Protein AF-A0A1X7SFK8-F1 (afdb_monomer)

Sequence (107 aa):
MLSGKSRVDSYEYATSVGRNHQDVVGAIKSLEPFGDVIKTEQKQTELWELAEEGKEIAENGSHEVRLFEAVHQSTGAPQNELMVRKDHVQIIFNYEIACLKYKPSKC

Nearest PDB structures (foldseek):
  4p9f-assembly1_A  TM=5.001E-01  e=7.589E+00  Escherichia coli UMEA 3718-1
  9f14-assembly1_A  TM=4.662E-01  e=7.589E+00  Klebsiella aerogenes

Mean predicted aligned error: 11.46 Å

Radius of gyration: 27.74 Å; Cα contacts (8 Å, |Δi|>4): 41; chains: 1; bounding box: 69×28×66 Å

Solvent-accessible surface area (backbone atoms only — not comparable to full-atom values): 6971 Å² total; per-residue (Å²): 138,68,86,88,60,96,74,81,57,63,61,61,49,17,60,76,71,75,45,61,47,65,62,48,52,50,52,49,62,71,42,46,82,48,67,88,78,51,86,87,77,93,82,87,83,90,79,92,73,76,50,75,68,51,49,50,29,71,74,68,46,46,56,67,55,49,51,56,72,66,37,43,91,89,80,52,65,62,66,76,73,54,58,72,47,89,57,58,40,67,59,51,52,57,56,53,50,48,55,62,73,62,54,76,78,79,129

Structure (mmCIF, N/CA/C/O backbone):
data_AF-A0A1X7SFK8-F1
#
_entry.id   AF-A0A1X7SFK8-F1
#
loop_
_atom_site.group_PDB
_atom_site.id
_atom_site.type_symbol
_atom_site.label_atom_id
_atom_site.label_alt_id
_atom_site.label_comp_id
_atom_site.label_asym_id
_atom_site.label_entity_id
_atom_site.label_seq_id
_atom_site.pdbx_PDB_ins_code
_atom_site.Cartn_x
_atom_site.Cartn_y
_atom_site.Cartn_z
_atom_site.occupancy
_atom_site.B_iso_or_equiv
_atom_site.auth_seq_id
_atom_site.auth_comp_id
_atom_site.auth_asym_id
_atom_site.auth_atom_id
_atom_site.pdbx_PDB_model_num
ATOM 1 N N . MET A 1 1 ? -26.694 -9.259 17.916 1.00 57.78 1 MET A N 1
ATOM 2 C CA . MET A 1 1 ? -25.502 -9.738 17.179 1.00 57.78 1 MET A CA 1
ATOM 3 C C . MET A 1 1 ? -24.174 -9.625 17.945 1.00 57.78 1 MET A C 1
ATOM 5 O O . MET A 1 1 ? -23.218 -10.240 17.501 1.00 57.78 1 MET A O 1
ATOM 9 N N . LEU A 1 2 ? -24.096 -8.946 19.103 1.00 63.31 2 LEU A N 1
ATOM 10 C CA . LEU A 1 2 ? -22.888 -8.941 19.959 1.00 63.31 2 LEU A CA 1
ATOM 11 C C . LEU A 1 2 ? -22.945 -9.924 21.150 1.00 63.31 2 LEU A C 1
ATOM 13 O O . LEU A 1 2 ? -21.926 -10.203 21.770 1.00 63.31 2 LEU A O 1
ATOM 17 N N . SER A 1 3 ? -24.127 -10.462 21.474 1.00 59.22 3 SER A N 1
ATOM 18 C CA . SER A 1 3 ? -24.298 -11.407 22.585 1.00 59.22 3 SER A CA 1
ATOM 19 C C . SER A 1 3 ? -23.601 -12.736 22.260 1.00 59.22 3 SER A C 1
ATOM 21 O O . SER A 1 3 ? -23.998 -13.417 21.316 1.00 59.22 3 SER A O 1
ATOM 23 N N . GLY A 1 4 ? -22.532 -13.059 22.999 1.00 69.69 4 GLY A N 1
ATOM 24 C CA . GLY A 1 4 ? -21.803 -14.333 22.912 1.00 69.69 4 GLY A CA 1
ATOM 25 C C . GLY A 1 4 ? -20.332 -14.254 22.478 1.00 69.69 4 GLY A C 1
ATOM 26 O O . GLY A 1 4 ? -19.642 -15.266 22.556 1.00 69.69 4 GLY A O 1
ATOM 27 N N . LYS A 1 5 ? -19.820 -13.088 22.052 1.00 70.62 5 LYS A N 1
ATOM 28 C CA . LYS A 1 5 ? -18.398 -12.910 21.690 1.00 70.62 5 LYS A CA 1
ATOM 29 C C . LYS A 1 5 ? -17.644 -12.157 22.789 1.00 70.62 5 LYS A C 1
ATOM 31 O O . LYS A 1 5 ? -18.084 -11.092 23.205 1.00 70.62 5 LYS A O 1
ATOM 36 N N . SER A 1 6 ? -16.503 -12.690 23.230 1.00 80.75 6 SER A N 1
ATOM 37 C CA . SER A 1 6 ? -15.641 -12.056 24.246 1.00 80.75 6 SER A CA 1
ATOM 38 C C . SER A 1 6 ? -14.844 -10.865 23.706 1.00 80.75 6 SER A C 1
ATOM 40 O O . SER A 1 6 ? -14.487 -9.969 24.464 1.00 80.75 6 SER A O 1
ATOM 42 N N . ARG A 1 7 ? -14.573 -10.848 22.396 1.00 88.44 7 ARG A N 1
ATOM 43 C CA . ARG A 1 7 ? -13.873 -9.772 21.692 1.00 88.44 7 ARG A CA 1
ATOM 44 C C . ARG A 1 7 ? -14.430 -9.632 20.281 1.00 88.44 7 ARG A C 1
ATOM 46 O O . ARG A 1 7 ? -14.845 -10.619 19.672 1.00 88.44 7 ARG A O 1
ATOM 53 N N . VAL A 1 8 ? -14.440 -8.406 19.772 1.00 92.31 8 VAL A N 1
ATOM 54 C CA . VAL A 1 8 ? -14.927 -8.077 18.431 1.00 92.31 8 VAL A CA 1
ATOM 55 C C . VAL A 1 8 ? -13.920 -7.154 17.757 1.00 92.31 8 VAL A C 1
ATOM 57 O O . VAL A 1 8 ? -13.464 -6.189 18.367 1.00 92.31 8 VAL A O 1
ATOM 60 N N . ASP A 1 9 ? -13.571 -7.466 16.512 1.00 94.31 9 ASP A N 1
ATOM 61 C CA . ASP A 1 9 ? -12.764 -6.603 15.654 1.00 94.31 9 ASP A CA 1
ATOM 62 C C . ASP A 1 9 ? -13.682 -5.573 14.974 1.00 94.31 9 ASP A C 1
ATOM 64 O O . ASP A 1 9 ? -14.720 -5.922 14.402 1.00 94.31 9 ASP A O 1
ATOM 68 N N . SER A 1 10 ? -13.347 -4.288 15.085 1.00 94.88 10 SER A N 1
ATOM 69 C CA . SER A 1 10 ? -14.187 -3.194 14.584 1.00 94.88 10 SER A CA 1
ATOM 70 C C . SER A 1 10 ? -14.264 -3.157 13.056 1.00 94.88 10 SER A C 1
ATOM 72 O O . SER A 1 10 ? -15.264 -2.681 12.511 1.00 94.88 10 SER A O 1
ATOM 74 N N . TYR A 1 11 ? -13.254 -3.673 12.351 1.00 95.06 11 TYR A N 1
ATOM 75 C CA . TYR A 1 11 ? -13.255 -3.787 10.894 1.00 95.06 11 TYR A CA 1
ATOM 76 C C . TYR A 1 11 ? -14.151 -4.937 10.432 1.00 95.06 11 TYR A C 1
ATOM 78 O O . TYR A 1 11 ? -15.026 -4.742 9.583 1.00 95.06 11 TYR A O 1
ATOM 86 N N . GLU A 1 12 ? -14.013 -6.112 11.051 1.00 93.88 12 GLU A N 1
ATOM 87 C CA . GLU A 1 12 ? -14.887 -7.260 10.770 1.00 93.88 12 GLU A CA 1
ATOM 88 C C . GLU A 1 12 ? -16.349 -6.945 11.096 1.00 93.88 12 GLU A C 1
ATOM 90 O O . GLU A 1 12 ? -17.249 -7.259 10.314 1.00 93.88 12 GLU A O 1
ATOM 95 N N . TYR A 1 13 ? -16.598 -6.278 12.228 1.00 94.31 13 TYR A N 1
ATOM 96 C CA . TYR A 1 13 ? -17.941 -5.866 12.614 1.00 94.31 13 TYR A CA 1
ATOM 97 C C . TYR A 1 13 ? -18.547 -4.912 11.588 1.00 94.31 13 TYR A C 1
ATOM 99 O O . TYR A 1 13 ? -19.631 -5.208 11.085 1.00 94.31 13 TYR A O 1
ATOM 107 N N . ALA A 1 14 ? -17.846 -3.828 11.228 1.00 96.44 14 ALA A N 1
ATOM 108 C CA . ALA A 1 14 ? -18.307 -2.864 10.227 1.00 96.44 14 ALA A CA 1
ATOM 109 C C . ALA A 1 14 ? -18.664 -3.547 8.898 1.00 96.44 14 ALA A C 1
ATOM 111 O O . ALA A 1 14 ? -19.745 -3.312 8.354 1.00 96.44 14 ALA A O 1
ATOM 112 N N . THR A 1 15 ? -17.809 -4.466 8.445 1.00 95.62 15 THR A N 1
ATOM 113 C CA . THR A 1 15 ? -18.033 -5.275 7.239 1.00 95.62 15 THR A CA 1
ATOM 114 C C . THR A 1 15 ? -19.292 -6.134 7.369 1.00 95.62 15 THR A C 1
ATOM 116 O O . THR A 1 15 ? -20.144 -6.117 6.483 1.00 95.62 15 THR A O 1
ATOM 119 N N . SER A 1 16 ? -19.468 -6.830 8.498 1.00 94.75 16 SER A N 1
ATOM 120 C CA . SER A 1 16 ? -20.618 -7.717 8.735 1.00 94.75 16 SER A CA 1
ATOM 121 C C . SER A 1 16 ? -21.968 -6.997 8.773 1.00 94.75 16 SER A C 1
ATOM 123 O O . SER A 1 16 ? -22.992 -7.600 8.459 1.00 94.75 16 SER A O 1
ATOM 125 N N . VAL A 1 17 ? -21.979 -5.711 9.141 1.00 94.44 17 VAL A N 1
ATOM 126 C 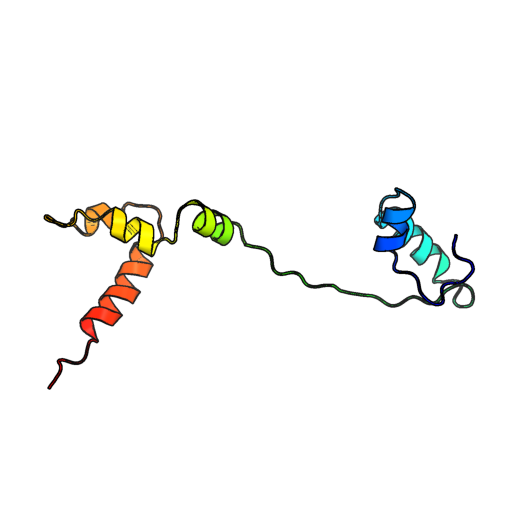CA . VAL A 1 17 ? -23.195 -4.885 9.200 1.00 94.44 17 VAL A CA 1
ATOM 127 C C . VAL A 1 17 ? -23.333 -3.933 8.007 1.00 94.44 17 VAL A C 1
ATOM 129 O O . VAL A 1 17 ? -24.261 -3.124 7.985 1.00 94.44 17 VAL A O 1
ATOM 132 N N . GLY A 1 18 ? -22.420 -4.000 7.031 1.00 95.44 18 GLY A N 1
ATOM 133 C CA . GLY A 1 18 ? -22.427 -3.149 5.838 1.00 95.44 18 GLY A CA 1
ATOM 134 C C . GLY A 1 18 ? -22.264 -1.656 6.142 1.00 95.44 18 GLY A C 1
ATOM 135 O O . GLY A 1 18 ? -22.900 -0.822 5.499 1.00 95.44 18 GLY A O 1
ATOM 136 N N . ARG A 1 19 ? -21.465 -1.300 7.155 1.00 95.50 19 ARG A N 1
ATOM 137 C CA . ARG A 1 19 ? -21.207 0.091 7.565 1.00 95.50 19 ARG A CA 1
ATOM 138 C C . ARG A 1 19 ? -19.774 0.507 7.263 1.00 95.50 19 ARG A C 1
ATOM 140 O O . ARG A 1 19 ? -18.877 -0.329 7.194 1.00 95.50 19 ARG A O 1
ATOM 147 N N . ASN A 1 20 ? -19.556 1.815 7.121 1.00 97.44 20 ASN A N 1
ATOM 148 C CA . ASN A 1 20 ? -18.208 2.353 7.010 1.00 97.44 20 ASN A CA 1
ATOM 149 C C . ASN A 1 20 ? -17.447 2.094 8.320 1.00 97.44 20 ASN A C 1
ATOM 151 O O . ASN A 1 20 ? -17.977 2.291 9.415 1.00 97.44 20 ASN A O 1
ATOM 155 N N . HIS A 1 21 ? -16.195 1.657 8.206 1.00 95.81 21 HIS A N 1
ATOM 156 C CA . HIS A 1 21 ? -15.358 1.374 9.366 1.00 95.81 21 HIS A CA 1
ATOM 157 C C . HIS A 1 21 ? -15.166 2.602 10.275 1.00 95.81 21 HIS A C 1
ATOM 159 O O . HIS A 1 21 ? -15.189 2.463 11.497 1.00 95.81 21 HIS A O 1
ATOM 165 N N . GLN A 1 22 ? -15.048 3.806 9.706 1.00 97.31 22 GLN A N 1
ATOM 166 C CA . GLN A 1 22 ? -14.870 5.045 10.470 1.00 97.31 22 GLN A CA 1
ATOM 167 C C . GLN A 1 22 ? -16.098 5.404 11.313 1.00 97.31 22 GLN A C 1
ATOM 169 O O . GLN A 1 22 ? -15.929 5.910 12.419 1.00 97.31 22 GLN A O 1
ATOM 174 N N . ASP A 1 23 ? -17.313 5.075 10.864 1.00 96.94 23 ASP A N 1
ATOM 175 C CA . ASP A 1 23 ? -18.531 5.298 11.655 1.00 96.94 23 ASP A CA 1
ATOM 176 C C . ASP A 1 23 ? -18.520 4.435 12.925 1.00 96.94 23 ASP A C 1
ATOM 178 O O . ASP A 1 23 ? -18.824 4.903 14.025 1.00 96.94 23 ASP A O 1
ATOM 182 N N . VAL A 1 24 ? -18.114 3.167 12.785 1.00 96.12 24 VAL A N 1
ATOM 183 C CA . VAL A 1 24 ? -17.975 2.230 13.909 1.00 96.12 24 VAL A CA 1
ATOM 184 C C . VAL A 1 24 ? -16.871 2.689 14.862 1.00 96.12 24 VAL A C 1
ATOM 186 O O . VAL A 1 24 ? -17.081 2.699 16.074 1.00 96.12 24 VAL A O 1
ATOM 189 N N . VAL A 1 25 ? -15.716 3.114 14.341 1.00 95.75 25 VAL A N 1
ATOM 190 C CA . VAL A 1 25 ? -14.617 3.660 15.158 1.00 95.75 25 VAL A CA 1
ATOM 191 C C . VAL A 1 25 ? -15.048 4.933 15.891 1.00 95.75 25 VAL A C 1
ATOM 193 O O . VAL A 1 25 ? -14.715 5.099 17.062 1.00 95.75 25 VAL A O 1
ATOM 196 N N . GLY A 1 26 ? -15.816 5.812 15.246 1.00 96.00 26 GLY A N 1
ATOM 197 C CA . GLY A 1 26 ? -16.370 7.014 15.869 1.00 96.00 26 GLY A CA 1
ATOM 198 C C . GLY A 1 26 ? -17.301 6.685 17.036 1.00 96.00 26 GLY A C 1
ATOM 199 O O . GLY A 1 26 ? -17.150 7.244 18.122 1.00 96.00 26 GLY A O 1
ATOM 200 N N . ALA A 1 27 ? -18.203 5.719 16.848 1.00 95.00 27 ALA A N 1
ATOM 201 C CA . ALA A 1 27 ? -19.071 5.231 17.916 1.00 95.00 27 ALA A CA 1
ATOM 202 C C . ALA A 1 27 ? -18.266 4.628 19.080 1.00 95.00 27 ALA A C 1
ATOM 204 O O . ALA A 1 27 ? -18.520 4.969 20.234 1.00 95.00 27 ALA A O 1
ATOM 205 N N . ILE A 1 28 ? -17.256 3.801 18.794 1.00 94.38 28 ILE A N 1
ATOM 206 C CA . ILE A 1 28 ? -16.363 3.232 19.816 1.00 94.38 28 ILE A CA 1
ATOM 207 C C . ILE A 1 28 ? -15.682 4.347 20.621 1.00 94.38 28 ILE A C 1
ATOM 209 O O . ILE A 1 28 ? -15.779 4.358 21.843 1.00 94.38 28 ILE A O 1
ATOM 213 N N . LYS A 1 29 ? -15.087 5.341 19.953 1.00 93.56 29 LYS A N 1
ATOM 214 C CA . LYS A 1 29 ? -14.437 6.488 20.611 1.00 93.56 29 LYS A CA 1
ATOM 215 C C . LYS A 1 29 ? -15.397 7.334 21.446 1.00 93.56 29 LYS A C 1
ATOM 217 O O . LYS A 1 29 ? -14.987 7.909 22.445 1.00 93.56 29 LYS A O 1
ATOM 222 N N . SER A 1 30 ? -16.671 7.416 21.059 1.00 94.81 30 SER A N 1
ATOM 223 C CA . SER A 1 30 ? -17.688 8.102 21.867 1.00 94.81 30 SER A CA 1
ATOM 224 C C . SER A 1 30 ? -18.046 7.341 23.150 1.00 94.81 30 SER A C 1
ATOM 226 O O . SER A 1 30 ? -18.466 7.960 24.122 1.00 94.81 30 SER A O 1
ATOM 228 N N . LEU A 1 31 ? -17.855 6.016 23.160 1.00 93.25 31 LEU A N 1
ATOM 229 C CA . LEU A 1 31 ? -18.140 5.132 24.292 1.00 93.25 31 LEU A CA 1
ATOM 230 C C . LEU A 1 31 ? -16.924 4.918 25.208 1.00 93.25 31 LEU A C 1
ATOM 232 O O . LEU A 1 31 ? -17.108 4.674 26.394 1.00 93.25 31 LEU A O 1
ATOM 236 N N . GLU A 1 32 ? -15.697 5.041 24.696 1.00 90.62 32 GLU A N 1
ATOM 237 C CA . GLU A 1 32 ? -14.447 4.875 25.463 1.00 90.62 32 GLU A CA 1
ATOM 238 C C . GLU A 1 32 ? -14.343 5.709 26.759 1.00 90.62 32 GLU A C 1
ATOM 240 O O . GLU A 1 32 ? -13.834 5.176 27.746 1.00 90.62 32 GLU A O 1
ATOM 245 N N . PRO A 1 33 ? -14.822 6.971 26.830 1.00 92.44 33 PRO A N 1
ATOM 246 C CA . PRO A 1 33 ? -14.772 7.755 28.067 1.00 92.44 33 PRO A CA 1
ATOM 247 C C . PRO A 1 33 ? -15.593 7.150 29.213 1.00 92.44 33 PRO A C 1
ATOM 249 O O . PRO 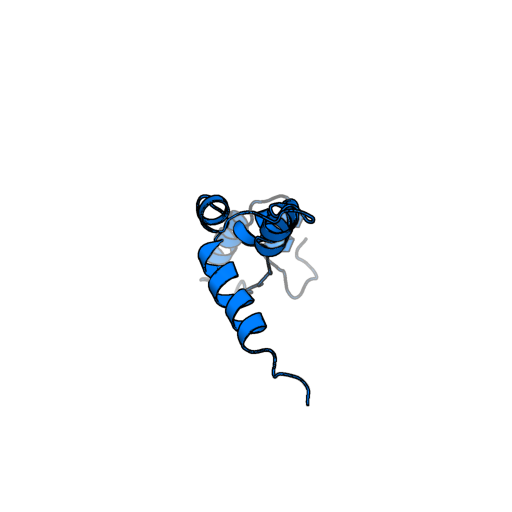A 1 33 ? -15.305 7.403 30.383 1.00 92.44 33 PRO A O 1
ATOM 252 N N . PHE A 1 34 ? -16.601 6.340 28.888 1.00 89.94 34 PHE A N 1
ATOM 253 C CA . PHE A 1 34 ? -17.415 5.596 29.843 1.00 89.94 34 PHE A CA 1
ATOM 254 C C . PHE A 1 34 ? -16.715 4.263 30.138 1.00 89.94 34 PHE A C 1
ATOM 256 O O . PHE A 1 34 ? -17.188 3.208 29.729 1.00 89.94 34 PHE A O 1
ATOM 263 N N . GLY A 1 35 ? -15.524 4.317 30.751 1.00 77.06 35 GLY A N 1
ATOM 264 C CA . GLY A 1 35 ? -14.552 3.207 30.845 1.00 77.06 35 GLY A CA 1
ATOM 265 C C . GLY A 1 35 ? -15.024 1.904 31.519 1.00 77.06 35 GLY A C 1
ATOM 266 O O . GLY A 1 35 ? -14.256 0.949 31.635 1.00 77.06 35 GLY A O 1
ATOM 267 N N . ASP A 1 36 ? -16.271 1.848 31.967 1.00 84.19 36 ASP A N 1
ATOM 268 C CA . ASP A 1 36 ? -17.003 0.686 32.462 1.00 84.19 36 ASP A CA 1
ATOM 269 C C . ASP A 1 36 ? -17.868 -0.015 31.390 1.00 84.19 36 ASP A C 1
ATOM 271 O O . ASP A 1 36 ? -18.281 -1.157 31.594 1.00 84.19 36 ASP A O 1
ATOM 275 N N . VAL A 1 37 ? -18.112 0.618 30.237 1.00 88.12 37 VAL A N 1
ATOM 276 C CA . VAL A 1 37 ? -18.993 0.113 29.168 1.00 88.12 37 VAL A CA 1
ATOM 277 C C . VAL A 1 37 ? -18.240 -0.750 28.157 1.00 88.12 37 VAL A C 1
ATOM 279 O O . VAL A 1 37 ? -18.731 -1.812 27.767 1.00 88.12 37 VAL A O 1
ATOM 282 N N . ILE A 1 38 ? -17.051 -0.321 27.722 1.00 89.69 38 ILE A N 1
ATOM 283 C CA . ILE A 1 38 ? -16.219 -1.061 26.764 1.00 89.69 38 ILE A CA 1
ATOM 284 C C . ILE A 1 38 ? -14.734 -0.974 27.116 1.00 89.69 38 ILE A C 1
ATOM 286 O O . ILE A 1 38 ? -14.264 0.009 27.680 1.00 89.69 38 ILE A O 1
ATOM 290 N N . LYS A 1 39 ? -13.981 -2.002 26.719 1.00 89.50 39 LYS A N 1
ATOM 291 C CA . LYS A 1 39 ? -12.517 -1.971 26.667 1.00 89.50 39 LYS A CA 1
ATOM 292 C C . LYS A 1 39 ? -12.070 -2.151 25.229 1.00 89.50 39 LYS A C 1
ATOM 294 O O . LYS A 1 39 ? -12.576 -3.030 24.530 1.00 89.50 39 LYS A O 1
ATOM 299 N N . THR A 1 40 ? -11.118 -1.335 24.807 1.00 92.50 40 THR A N 1
ATOM 300 C CA . THR A 1 40 ? -10.584 -1.324 23.449 1.00 92.50 40 THR A CA 1
ATOM 301 C C . THR A 1 40 ? -9.077 -1.536 23.485 1.00 92.50 40 THR A C 1
ATOM 303 O O . THR A 1 40 ? -8.387 -1.150 24.424 1.00 92.50 40 THR A O 1
ATOM 306 N N . GLU A 1 41 ? -8.565 -2.188 22.448 1.00 91.69 41 GLU A N 1
ATOM 307 C CA . GLU A 1 41 ? -7.135 -2.333 22.204 1.00 91.69 41 GLU A CA 1
ATOM 308 C C . GLU A 1 41 ? -6.889 -1.974 20.746 1.00 91.69 41 GLU A C 1
ATOM 310 O O . GLU A 1 41 ? -7.619 -2.432 19.860 1.00 91.69 41 GLU A O 1
ATOM 315 N N . GLN A 1 42 ? -5.859 -1.173 20.490 1.00 92.25 42 GLN A N 1
ATOM 316 C CA . GLN A 1 42 ? -5.468 -0.864 19.126 1.00 92.25 42 GLN A CA 1
ATOM 317 C C . GLN A 1 42 ? -4.803 -2.090 18.497 1.00 92.25 42 GLN A C 1
ATOM 319 O O . GLN A 1 42 ? -3.867 -2.665 19.048 1.00 92.25 42 GLN A O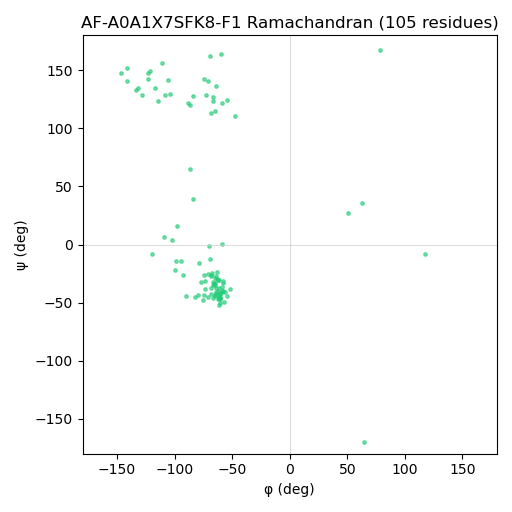 1
ATOM 324 N N . LYS A 1 43 ? -5.289 -2.472 17.319 1.00 92.75 43 LYS A N 1
ATOM 325 C CA . LYS A 1 43 ? -4.717 -3.535 16.498 1.00 92.75 43 LYS A CA 1
ATOM 326 C C . LYS A 1 43 ? -4.182 -2.907 15.218 1.00 92.75 43 LYS A C 1
ATOM 328 O O . LYS A 1 43 ? -4.931 -2.250 14.500 1.00 92.75 43 LYS A O 1
ATOM 333 N N . GLN A 1 44 ? -2.900 -3.113 14.944 1.00 91.00 44 GLN A N 1
ATOM 334 C CA . GLN A 1 44 ? -2.268 -2.749 13.680 1.00 91.00 44 GLN A CA 1
ATOM 335 C C . GLN A 1 44 ? -2.035 -4.023 12.866 1.00 91.00 44 GLN A C 1
ATOM 337 O O . GLN A 1 44 ? -1.739 -5.081 13.418 1.00 91.00 44 GLN A O 1
ATOM 342 N N . THR A 1 45 ? -2.229 -3.947 11.554 1.00 90.12 45 THR A N 1
ATOM 343 C CA . THR A 1 45 ? -1.939 -5.038 10.619 1.00 90.12 45 THR A CA 1
ATOM 344 C C . THR A 1 45 ? -1.069 -4.473 9.515 1.00 90.12 45 THR A C 1
ATOM 346 O O . THR A 1 45 ? -1.398 -3.437 8.944 1.00 90.12 45 THR A O 1
ATOM 349 N N . GLU A 1 46 ? 0.048 -5.138 9.251 1.00 93.69 46 GLU A N 1
ATOM 350 C CA . GLU A 1 46 ? 1.001 -4.753 8.218 1.00 93.69 46 GLU A CA 1
ATOM 351 C C . GLU A 1 46 ? 0.892 -5.752 7.072 1.00 93.69 46 GLU A C 1
ATOM 353 O O . GLU A 1 46 ? 0.903 -6.966 7.283 1.00 93.69 46 GLU A O 1
ATOM 358 N N . LEU A 1 47 ? 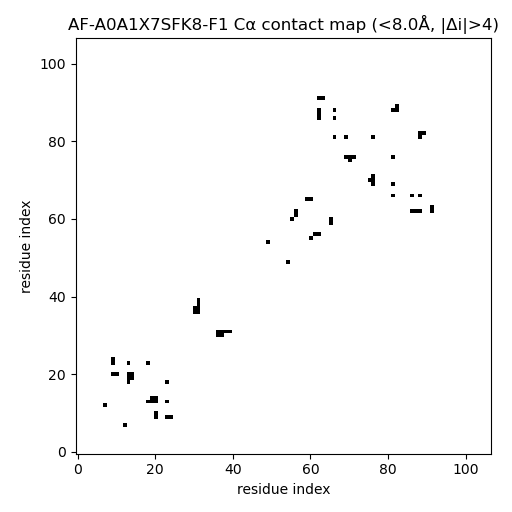0.736 -5.228 5.861 1.00 91.50 47 LEU A N 1
ATOM 359 C CA . LEU A 1 47 ? 0.647 -6.003 4.633 1.00 91.50 47 LEU A CA 1
ATOM 360 C C . LEU A 1 47 ? 1.744 -5.521 3.691 1.00 91.50 47 LEU A C 1
ATOM 362 O O . LEU A 1 47 ? 2.045 -4.329 3.633 1.00 91.50 47 LEU A O 1
ATOM 366 N N . TRP A 1 48 ? 2.332 -6.457 2.955 1.00 95.38 48 TRP A N 1
ATOM 367 C CA . TRP A 1 48 ? 3.263 -6.137 1.884 1.00 95.38 48 TRP A CA 1
ATOM 368 C C . TRP A 1 48 ? 2.468 -5.907 0.607 1.00 95.38 48 TRP A C 1
ATOM 370 O O . TRP A 1 48 ? 1.775 -6.807 0.134 1.00 95.38 48 TRP A O 1
ATOM 380 N N . GLU A 1 49 ? 2.590 -4.715 0.043 1.00 94.50 49 GLU A N 1
ATOM 381 C CA . GLU A 1 49 ? 2.050 -4.384 -1.270 1.00 94.50 49 GLU A CA 1
ATOM 382 C C . GLU A 1 49 ? 3.186 -3.937 -2.185 1.00 94.50 49 GLU A C 1
ATOM 384 O O . GLU A 1 49 ? 4.188 -3.373 -1.735 1.00 94.50 4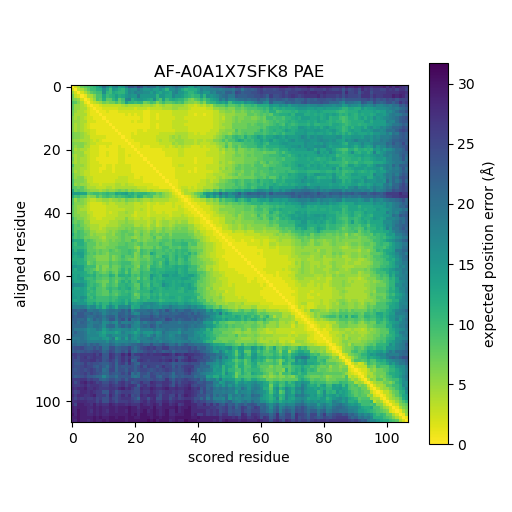9 GLU A O 1
ATOM 389 N N . LEU A 1 50 ? 3.034 -4.198 -3.483 1.00 95.31 50 LEU A N 1
ATOM 390 C CA . LEU A 1 50 ? 3.979 -3.692 -4.467 1.00 95.31 50 LEU A CA 1
ATOM 391 C C . LEU A 1 50 ? 3.873 -2.167 -4.527 1.00 95.31 50 LEU A C 1
ATOM 393 O O . LEU A 1 50 ? 2.794 -1.614 -4.760 1.00 95.31 50 LEU A O 1
ATOM 397 N N . ALA A 1 51 ? 5.019 -1.502 -4.372 1.00 94.12 51 ALA A N 1
ATOM 398 C CA . ALA A 1 51 ? 5.165 -0.108 -4.763 1.00 94.12 51 ALA A CA 1
ATOM 399 C C . ALA A 1 51 ? 4.882 0.048 -6.266 1.00 94.12 51 ALA A C 1
ATOM 401 O O . ALA A 1 51 ? 4.914 -0.928 -7.015 1.00 94.12 51 ALA A O 1
ATOM 402 N N . GLU A 1 52 ? 4.642 1.276 -6.721 1.00 92.12 52 GLU A N 1
ATOM 403 C CA . GLU A 1 52 ? 4.321 1.539 -8.129 1.00 92.12 52 GLU A CA 1
ATOM 404 C C . GLU A 1 52 ? 5.404 1.016 -9.087 1.00 92.12 52 GLU A C 1
ATOM 406 O O . GLU A 1 52 ? 5.097 0.353 -10.071 1.00 92.12 52 GLU A O 1
ATOM 411 N N . GLU A 1 53 ? 6.676 1.199 -8.725 1.00 88.81 53 GLU A N 1
ATOM 412 C CA . GLU A 1 53 ? 7.821 0.611 -9.432 1.00 88.81 53 GLU A CA 1
ATOM 413 C C . GLU A 1 53 ? 7.767 -0.926 -9.449 1.00 88.81 53 GLU A C 1
ATOM 415 O O . GLU A 1 53 ? 7.990 -1.554 -10.477 1.00 88.81 53 GLU A O 1
ATOM 420 N N . GLY A 1 54 ? 7.401 -1.551 -8.328 1.00 92.62 54 GLY A N 1
ATOM 421 C CA . GLY A 1 54 ? 7.275 -3.005 -8.235 1.00 92.62 54 GLY A CA 1
ATOM 422 C C . GLY A 1 54 ? 6.157 -3.571 -9.113 1.00 92.62 54 GLY A C 1
ATOM 423 O O . GLY A 1 54 ? 6.313 -4.659 -9.664 1.00 92.62 54 GLY A O 1
ATOM 424 N N . LYS A 1 55 ? 5.046 -2.841 -9.276 1.00 95.62 55 LYS A N 1
ATOM 425 C CA . LYS A 1 55 ? 3.971 -3.214 -10.211 1.00 95.62 55 LYS A CA 1
ATOM 426 C C . LYS A 1 55 ? 4.451 -3.127 -11.655 1.00 95.62 55 LYS A C 1
ATOM 428 O O . LYS A 1 55 ? 4.264 -4.065 -12.419 1.00 95.62 55 LYS A O 1
ATOM 433 N N . GLU A 1 56 ? 5.134 -2.040 -11.990 1.00 92.25 56 GLU A N 1
ATOM 434 C CA . GLU A 1 56 ? 5.695 -1.798 -13.317 1.00 92.25 56 GLU A CA 1
ATOM 435 C C . GLU A 1 56 ? 6.721 -2.881 -13.705 1.00 92.25 56 GLU A C 1
ATOM 437 O O . GLU A 1 56 ? 6.663 -3.432 -14.804 1.00 92.25 56 GLU A O 1
ATOM 442 N N . ILE A 1 57 ? 7.589 -3.274 -12.770 1.00 91.56 57 ILE A N 1
ATOM 443 C CA . ILE A 1 57 ? 8.530 -4.391 -12.933 1.00 91.56 57 ILE A CA 1
ATOM 444 C C . ILE A 1 57 ? 7.803 -5.732 -13.091 1.00 91.56 57 ILE A C 1
ATOM 446 O O . ILE A 1 57 ? 8.213 -6.556 -13.909 1.00 91.56 57 ILE A O 1
ATOM 450 N N . ALA A 1 58 ? 6.739 -5.975 -12.323 1.00 93.88 58 ALA A N 1
ATOM 451 C CA . ALA A 1 58 ? 5.972 -7.217 -12.417 1.00 93.88 58 ALA A CA 1
ATOM 452 C C . ALA A 1 58 ? 5.258 -7.363 -13.773 1.00 93.88 58 ALA A C 1
ATOM 454 O O . ALA A 1 58 ? 5.133 -8.480 -14.274 1.00 93.88 58 ALA A O 1
ATOM 455 N N . GLU A 1 59 ? 4.814 -6.255 -14.368 1.00 94.50 59 GLU A N 1
ATOM 456 C CA . GLU A 1 59 ? 4.122 -6.238 -15.661 1.00 94.50 59 GLU A CA 1
ATOM 457 C C . GLU A 1 59 ? 5.087 -6.289 -16.851 1.00 94.50 59 GLU A C 1
ATOM 459 O O . GLU A 1 59 ? 4.877 -7.062 -17.785 1.00 94.50 59 GLU A O 1
ATOM 464 N N . ASN A 1 60 ? 6.157 -5.493 -16.816 1.00 89.38 60 ASN A N 1
ATOM 465 C CA . ASN A 1 60 ? 7.024 -5.256 -17.974 1.00 89.38 60 ASN A CA 1
ATOM 466 C C . ASN A 1 60 ? 8.416 -5.907 -17.833 1.00 89.38 60 ASN A C 1
ATOM 468 O O . ASN A 1 60 ? 9.303 -5.664 -18.651 1.00 89.38 60 ASN A O 1
ATOM 472 N N . GLY A 1 61 ? 8.646 -6.704 -16.785 1.00 88.62 61 GLY A N 1
ATOM 473 C CA . GLY A 1 61 ? 9.954 -7.279 -16.450 1.00 88.62 61 GLY A CA 1
ATOM 474 C C . GLY A 1 61 ? 10.881 -6.274 -15.763 1.00 88.62 61 GLY A C 1
ATOM 475 O O . GLY A 1 61 ? 10.609 -5.079 -15.745 1.00 88.62 61 GLY A O 1
ATOM 476 N N . SER A 1 62 ? 11.989 -6.727 -15.176 1.00 87.56 62 SER A N 1
ATOM 477 C CA . SER A 1 62 ? 12.922 -5.811 -14.506 1.00 87.56 62 SER A CA 1
ATOM 478 C C . SER A 1 62 ? 13.658 -4.910 -15.500 1.00 87.56 62 SER A C 1
ATOM 480 O O . SER A 1 62 ? 13.727 -5.200 -16.700 1.00 87.56 62 SER A O 1
ATOM 482 N N . HIS A 1 63 ? 14.246 -3.819 -15.008 1.00 82.94 63 HIS A N 1
ATOM 483 C CA . HIS A 1 63 ? 15.041 -2.931 -15.854 1.00 82.94 63 HIS A CA 1
ATOM 484 C C . HIS A 1 63 ? 16.213 -3.670 -16.532 1.00 82.94 63 HIS A C 1
ATOM 486 O O . HIS A 1 63 ? 16.545 -3.374 -17.681 1.00 82.94 63 HIS A O 1
ATOM 492 N N . GLU A 1 64 ? 16.799 -4.676 -15.876 1.00 81.19 64 GLU A N 1
ATOM 493 C CA . GLU A 1 64 ? 17.870 -5.517 -16.427 1.00 81.19 64 GLU A CA 1
ATOM 494 C C . GLU A 1 64 ? 17.372 -6.406 -17.569 1.00 81.19 64 GLU A C 1
ATOM 496 O O . GLU A 1 64 ? 18.037 -6.509 -18.600 1.00 81.19 64 GLU A O 1
ATOM 501 N N . VAL A 1 65 ? 16.190 -7.016 -17.421 1.00 83.88 65 VAL A N 1
ATOM 502 C CA . VAL A 1 65 ? 15.579 -7.843 -18.476 1.00 83.88 65 VAL A CA 1
ATOM 503 C C . VAL A 1 65 ? 15.302 -6.995 -19.712 1.00 83.88 65 VAL A C 1
ATOM 505 O O . VAL A 1 65 ? 15.698 -7.364 -20.816 1.00 83.88 65 VAL A O 1
ATOM 508 N N . ARG A 1 66 ? 14.710 -5.813 -19.532 1.00 84.00 66 ARG A N 1
ATOM 509 C CA . ARG A 1 66 ? 14.423 -4.904 -20.651 1.00 84.00 66 ARG A CA 1
ATOM 510 C C . ARG A 1 66 ? 15.688 -4.408 -21.333 1.00 84.00 66 ARG A C 1
ATOM 512 O O . ARG A 1 66 ? 15.719 -4.274 -22.555 1.00 84.00 66 ARG A O 1
ATOM 519 N N . LEU A 1 67 ? 16.742 -4.143 -20.561 1.00 80.56 67 LEU A N 1
ATOM 520 C CA . LEU A 1 67 ? 18.043 -3.778 -21.111 1.00 80.56 67 LEU A CA 1
ATOM 521 C C . LEU A 1 67 ? 18.643 -4.930 -21.921 1.00 80.56 67 LEU A C 1
ATOM 523 O O . LEU A 1 67 ? 19.172 -4.696 -23.004 1.00 80.56 67 LEU A O 1
ATOM 527 N N . PHE A 1 68 ? 18.551 -6.164 -21.429 1.00 81.56 68 PHE A N 1
ATOM 528 C CA . PHE A 1 68 ? 19.031 -7.335 -22.157 1.00 81.56 68 PHE A CA 1
ATOM 529 C C . PHE A 1 68 ? 18.290 -7.513 -23.487 1.00 81.56 68 PHE A C 1
ATOM 531 O O . PHE A 1 68 ? 18.923 -7.679 -24.527 1.00 81.56 68 PHE A O 1
ATOM 538 N N . GLU A 1 69 ? 16.963 -7.403 -23.478 1.00 83.31 69 GLU A N 1
ATOM 539 C CA . GLU A 1 69 ? 16.133 -7.493 -24.686 1.00 83.31 69 GLU A CA 1
ATOM 540 C C . GLU A 1 69 ? 16.394 -6.352 -25.678 1.00 83.31 69 GLU A C 1
ATOM 542 O O . GLU A 1 69 ? 16.255 -6.526 -26.889 1.00 83.31 69 GLU A O 1
ATOM 547 N N . ALA A 1 70 ? 16.811 -5.184 -25.186 1.00 80.94 70 ALA A N 1
ATOM 548 C CA . ALA A 1 70 ? 17.179 -4.044 -26.017 1.00 80.94 70 ALA A CA 1
ATOM 549 C C . ALA A 1 70 ? 18.455 -4.263 -26.840 1.00 80.94 70 ALA A C 1
ATOM 551 O O . ALA A 1 70 ? 18.658 -3.573 -27.843 1.00 80.94 70 ALA A O 1
ATOM 552 N N . VAL A 1 71 ? 19.339 -5.160 -26.401 1.00 83.56 71 VAL A N 1
ATOM 553 C CA . VAL A 1 71 ? 20.632 -5.401 -27.039 1.00 83.56 71 VAL A CA 1
ATOM 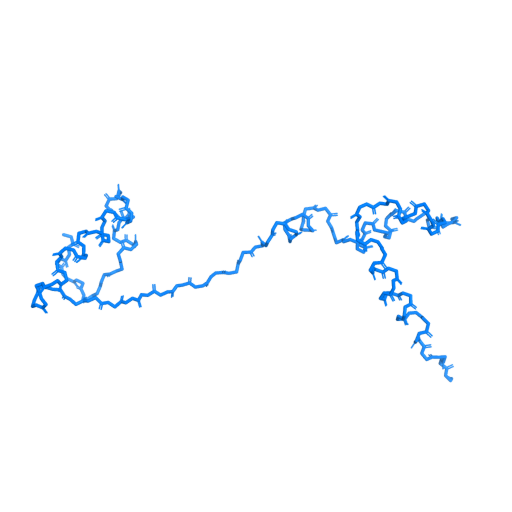554 C C . VAL A 1 71 ? 20.477 -6.462 -28.120 1.00 83.56 71 VAL A C 1
ATOM 556 O O . VAL A 1 71 ? 20.099 -7.603 -27.861 1.00 83.56 71 VAL A O 1
ATOM 559 N N . HIS A 1 72 ? 20.835 -6.110 -29.355 1.00 79.94 72 HIS A N 1
ATOM 560 C CA . HIS A 1 72 ? 20.807 -7.072 -30.449 1.00 79.94 72 HIS A CA 1
ATOM 561 C C . HIS A 1 72 ? 21.861 -8.169 -30.231 1.00 79.94 72 HIS A C 1
ATOM 563 O O . HIS A 1 72 ? 23.052 -7.884 -30.113 1.00 79.94 72 HIS A O 1
ATOM 569 N N . GLN A 1 73 ? 21.441 -9.435 -30.208 1.00 76.38 73 GLN A N 1
ATOM 570 C CA . GLN A 1 73 ? 22.302 -10.547 -29.783 1.00 76.38 73 GLN A CA 1
ATOM 571 C C . GLN A 1 73 ? 23.527 -10.771 -30.683 1.00 76.38 73 GLN A C 1
ATOM 573 O O . GLN A 1 73 ? 24.556 -11.236 -30.199 1.00 76.38 73 GLN A O 1
ATOM 578 N N . SER A 1 74 ? 23.446 -10.445 -31.979 1.00 68.81 74 SER A N 1
ATOM 579 C CA . SER A 1 74 ? 24.550 -10.681 -32.922 1.00 68.81 74 SER A CA 1
ATOM 580 C C . SER A 1 74 ? 25.408 -9.453 -33.224 1.00 68.81 74 SER A C 1
ATOM 582 O O . SER A 1 74 ? 26.554 -9.608 -33.636 1.00 68.81 74 SER A O 1
ATOM 584 N N . THR A 1 75 ? 24.890 -8.240 -33.019 1.00 82.44 75 THR A N 1
ATOM 585 C CA . THR A 1 75 ? 25.600 -6.988 -33.358 1.00 82.44 75 THR A CA 1
ATOM 586 C C . THR A 1 75 ? 25.844 -6.088 -32.153 1.00 82.44 75 THR A C 1
ATOM 588 O O . THR A 1 75 ? 26.545 -5.087 -32.273 1.00 82.44 75 THR A O 1
ATOM 591 N N . GLY A 1 76 ? 25.275 -6.427 -30.996 1.00 84.12 76 GLY A N 1
ATOM 592 C CA . GLY A 1 76 ? 25.239 -5.559 -29.828 1.00 84.12 76 GLY A CA 1
ATOM 593 C C . GLY A 1 76 ? 24.417 -4.289 -30.063 1.00 84.12 76 GLY A C 1
ATOM 594 O O . GLY A 1 76 ? 23.719 -4.143 -31.068 1.00 84.12 76 GLY A O 1
ATOM 595 N N . ALA A 1 77 ? 24.519 -3.363 -29.113 1.00 81.38 77 ALA A N 1
ATOM 596 C CA . ALA A 1 77 ? 24.031 -1.994 -29.228 1.00 81.38 77 ALA A CA 1
ATOM 597 C C . ALA A 1 77 ? 25.039 -1.053 -28.544 1.00 81.38 77 ALA A C 1
ATOM 599 O O . ALA A 1 77 ? 25.604 -1.421 -27.505 1.00 81.38 77 ALA A O 1
ATOM 600 N N . PRO A 1 78 ? 25.317 0.133 -29.107 1.00 82.88 78 PRO A N 1
ATOM 601 C CA . PRO A 1 78 ? 26.269 1.059 -28.516 1.00 82.88 78 PRO A CA 1
ATOM 602 C C . PRO A 1 78 ? 25.698 1.669 -27.227 1.00 82.88 78 PRO A C 1
ATOM 604 O O . PRO A 1 78 ? 24.514 1.988 -27.116 1.00 82.88 78 PRO A O 1
ATOM 607 N N . GLN A 1 79 ? 26.559 1.826 -26.221 1.00 77.12 79 GLN A N 1
ATOM 608 C CA . GLN A 1 79 ? 26.145 2.185 -24.862 1.00 77.12 79 GLN A CA 1
ATOM 609 C C . GLN A 1 79 ? 25.386 3.518 -24.800 1.00 77.12 79 GLN A C 1
ATOM 611 O O . GLN A 1 79 ? 24.395 3.633 -24.082 1.00 77.12 79 GLN A O 1
ATOM 616 N N . ASN A 1 80 ? 25.819 4.519 -25.567 1.00 81.06 80 ASN A N 1
ATOM 617 C CA . ASN A 1 80 ? 25.187 5.836 -25.598 1.00 81.06 80 ASN A CA 1
ATOM 618 C C . ASN A 1 80 ? 23.736 5.788 -26.101 1.00 81.06 80 ASN A C 1
ATOM 620 O O . ASN A 1 80 ? 22.937 6.596 -25.646 1.00 81.06 80 ASN A O 1
ATOM 624 N N . GLU A 1 81 ? 23.381 4.850 -26.985 1.00 79.44 81 GLU A N 1
ATOM 625 C CA . GLU A 1 81 ? 22.001 4.668 -27.461 1.00 79.44 81 GLU A CA 1
ATOM 626 C C . GLU A 1 81 ? 21.104 4.02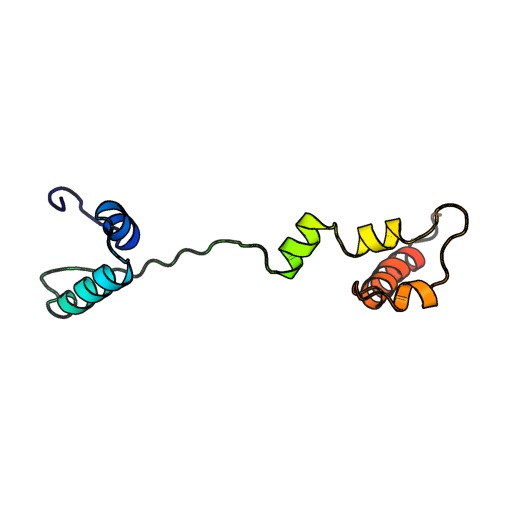6 -26.394 1.00 79.44 81 GLU A C 1
ATOM 628 O O . GLU A 1 81 ? 19.919 4.342 -26.296 1.00 79.44 81 GLU A O 1
ATOM 633 N N . LEU A 1 82 ? 21.672 3.170 -25.543 1.00 75.75 82 LEU A N 1
ATOM 634 C CA . LEU A 1 82 ? 20.955 2.541 -24.431 1.00 75.75 82 LEU A CA 1
ATOM 635 C C . LEU A 1 82 ? 20.762 3.513 -23.257 1.00 75.75 82 LEU A C 1
ATOM 637 O O . LEU A 1 82 ? 19.733 3.474 -22.589 1.00 75.75 82 LEU A O 1
ATOM 641 N N . MET A 1 83 ? 21.710 4.429 -23.042 1.00 72.44 83 MET A N 1
ATOM 642 C CA . MET A 1 83 ? 21.671 5.422 -21.958 1.00 72.44 83 MET A CA 1
ATOM 643 C C . MET A 1 83 ? 20.594 6.509 -22.119 1.00 72.44 83 MET A C 1
ATOM 645 O O . MET A 1 83 ? 20.324 7.224 -21.159 1.00 72.44 83 MET A O 1
ATOM 649 N N . VAL A 1 84 ? 19.969 6.647 -23.295 1.00 67.00 84 VAL A N 1
ATOM 650 C CA . VAL A 1 84 ? 18.846 7.586 -23.518 1.00 67.00 84 VAL A CA 1
ATOM 651 C C . VAL A 1 84 ? 17.520 7.024 -22.979 1.00 67.00 84 VAL A C 1
ATOM 653 O O . VAL A 1 84 ? 16.550 7.765 -22.808 1.00 67.00 84 VAL A O 1
ATOM 656 N N . ARG A 1 85 ? 17.450 5.715 -22.700 1.00 65.19 85 ARG A N 1
ATOM 657 C CA . ARG A 1 85 ? 16.235 5.073 -22.184 1.00 65.19 85 ARG A CA 1
ATOM 658 C C . ARG A 1 85 ? 16.024 5.424 -20.712 1.00 65.19 85 ARG A C 1
ATOM 660 O O . ARG A 1 85 ? 16.972 5.502 -19.936 1.00 65.19 85 ARG A O 1
ATOM 667 N N . LYS A 1 86 ? 14.760 5.615 -20.323 1.00 61.72 86 LYS A N 1
ATOM 668 C CA . LYS A 1 86 ? 14.359 6.015 -18.960 1.00 61.72 86 LYS A CA 1
ATOM 669 C C . LYS A 1 86 ? 14.571 4.923 -17.903 1.00 61.72 86 LYS A C 1
ATOM 671 O O . LYS A 1 86 ? 14.340 5.169 -16.726 1.00 61.72 86 LYS A O 1
ATOM 676 N N . ASP A 1 87 ? 15.048 3.753 -18.306 1.00 62.34 87 ASP A N 1
ATOM 677 C CA . ASP A 1 87 ? 14.989 2.514 -17.530 1.00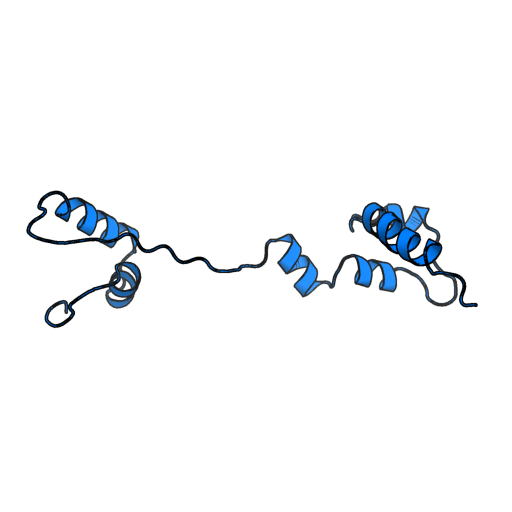 62.34 87 ASP A CA 1
ATOM 678 C C . ASP A 1 87 ? 16.143 2.379 -16.519 1.00 62.34 87 ASP A C 1
ATOM 680 O O . ASP A 1 87 ? 16.729 1.313 -16.385 1.00 62.34 87 ASP A O 1
ATOM 684 N N . HIS A 1 88 ? 16.543 3.467 -15.847 1.00 64.62 88 HIS A N 1
ATOM 685 C CA . HIS A 1 88 ? 17.638 3.466 -14.856 1.00 64.62 88 HIS A CA 1
ATOM 686 C C . HIS A 1 88 ? 18.945 2.812 -15.363 1.00 64.62 88 HIS A C 1
ATOM 688 O O . HIS A 1 88 ? 19.790 2.345 -14.596 1.00 64.62 88 HIS A O 1
ATOM 694 N N . VAL A 1 89 ? 19.146 2.847 -16.684 1.00 62.25 89 VAL A N 1
ATOM 695 C CA . VAL A 1 89 ? 20.171 2.098 -17.424 1.00 62.25 89 VAL A CA 1
ATOM 696 C C . VAL A 1 89 ? 21.593 2.411 -16.946 1.00 62.25 89 VAL A C 1
ATOM 698 O O . VAL A 1 89 ? 22.465 1.544 -16.932 1.00 62.25 89 VAL A O 1
ATOM 701 N N . GLN A 1 90 ? 21.839 3.641 -16.488 1.00 61.12 90 GLN A N 1
ATOM 702 C CA . GLN A 1 90 ? 23.139 4.059 -15.961 1.00 61.12 90 GLN A CA 1
ATOM 703 C C . GLN A 1 90 ? 23.518 3.351 -14.649 1.00 61.12 90 GLN A C 1
ATOM 705 O O . GLN A 1 90 ? 24.696 3.065 -14.432 1.00 61.12 90 GLN A O 1
ATOM 710 N N . ILE A 1 91 ? 22.543 3.050 -13.785 1.00 63.78 91 ILE A N 1
ATOM 711 C CA . ILE A 1 91 ? 22.778 2.325 -12.528 1.00 63.78 91 ILE A CA 1
ATOM 712 C C . ILE A 1 91 ? 23.105 0.863 -12.841 1.00 63.78 91 ILE A C 1
ATOM 714 O O . ILE A 1 91 ? 24.102 0.344 -12.337 1.00 63.78 91 ILE A O 1
ATOM 718 N N . ILE A 1 92 ? 22.333 0.246 -13.739 1.00 66.25 92 ILE A N 1
ATOM 719 C CA . ILE A 1 92 ? 22.505 -1.153 -14.150 1.00 66.25 92 ILE A CA 1
ATOM 720 C C . ILE A 1 92 ? 23.881 -1.364 -14.778 1.00 66.25 92 ILE A C 1
ATOM 722 O O . ILE A 1 92 ? 24.632 -2.219 -14.323 1.00 66.25 92 ILE A O 1
ATOM 726 N N . PHE A 1 93 ? 24.291 -0.534 -15.746 1.00 67.69 93 PHE A N 1
ATOM 727 C CA . PHE A 1 93 ? 25.630 -0.663 -16.333 1.00 67.69 93 PHE A CA 1
ATOM 728 C C . PHE A 1 93 ? 26.745 -0.542 -15.293 1.00 67.69 93 PHE A C 1
ATOM 730 O O . PHE A 1 93 ? 27.715 -1.292 -15.362 1.00 67.69 93 PHE A O 1
ATOM 737 N N . ASN A 1 94 ? 26.629 0.369 -14.327 1.00 66.69 94 ASN A N 1
ATOM 738 C CA . ASN A 1 94 ? 27.666 0.556 -13.315 1.00 66.69 94 ASN A CA 1
ATOM 739 C C . ASN A 1 94 ? 27.781 -0.642 -12.363 1.00 66.69 94 ASN A C 1
ATOM 741 O O . ASN A 1 94 ? 28.897 -1.005 -11.992 1.00 66.69 94 ASN A O 1
ATOM 745 N N . TYR A 1 95 ? 26.661 -1.263 -11.992 1.00 61.69 95 TYR A N 1
ATOM 746 C CA . TYR A 1 95 ? 26.643 -2.413 -11.087 1.00 61.69 95 TYR A CA 1
ATOM 747 C C . TYR A 1 95 ? 27.002 -3.726 -11.814 1.00 61.69 95 TYR A C 1
ATOM 749 O O . TYR A 1 95 ? 27.850 -4.486 -11.345 1.00 61.69 95 TYR A O 1
ATOM 757 N N . GLU A 1 96 ? 26.462 -3.956 -13.014 1.00 63.44 96 GLU A N 1
ATOM 758 C CA . GLU A 1 96 ? 26.650 -5.194 -13.790 1.00 63.44 96 GLU A CA 1
ATOM 759 C C . GLU A 1 96 ? 28.051 -5.284 -14.428 1.00 63.44 96 GLU A C 1
ATOM 761 O O . GLU A 1 96 ? 28.720 -6.321 -14.362 1.00 63.44 96 GLU A O 1
ATOM 766 N N . ILE A 1 97 ? 28.559 -4.184 -15.011 1.00 58.91 97 ILE A N 1
ATOM 767 C CA . ILE A 1 97 ? 29.929 -4.137 -15.563 1.00 58.91 97 ILE A CA 1
ATOM 768 C C . ILE A 1 97 ? 30.953 -4.289 -14.436 1.00 58.91 97 ILE A C 1
ATOM 770 O O . ILE A 1 97 ? 32.011 -4.883 -14.661 1.00 58.91 97 ILE A O 1
ATOM 774 N N . ALA A 1 98 ? 30.664 -3.791 -13.228 1.00 51.19 98 ALA A N 1
ATOM 775 C CA . ALA A 1 98 ? 31.521 -4.030 -12.072 1.00 51.19 98 ALA A CA 1
ATOM 776 C C . ALA A 1 98 ? 31.619 -5.534 -11.772 1.00 51.19 98 ALA A C 1
ATOM 778 O O . ALA A 1 98 ? 32.734 -6.041 -11.663 1.00 51.19 98 ALA A O 1
ATOM 779 N N . CYS A 1 99 ? 30.504 -6.272 -11.769 1.00 48.59 99 CYS A N 1
ATOM 780 C CA . CYS A 1 99 ? 30.513 -7.731 -11.609 1.00 48.59 99 CYS A CA 1
ATOM 781 C C . CYS A 1 99 ? 31.282 -8.469 -12.721 1.00 48.59 99 CYS A C 1
ATOM 783 O O . CYS A 1 99 ? 31.981 -9.443 -12.435 1.00 48.59 99 CYS A O 1
ATOM 785 N N . LEU A 1 100 ? 31.217 -8.014 -13.978 1.00 56.12 100 LEU A N 1
ATOM 786 C CA . LEU A 1 100 ? 31.966 -8.631 -15.086 1.00 56.12 100 LEU A CA 1
ATOM 787 C C . LEU A 1 100 ? 33.469 -8.320 -15.051 1.00 56.12 100 LEU A C 1
ATOM 789 O O . LEU A 1 100 ? 34.275 -9.207 -15.330 1.00 56.12 100 LEU A O 1
ATOM 793 N N . LYS A 1 101 ? 33.863 -7.096 -14.677 1.00 53.62 101 LYS A N 1
ATOM 794 C CA . LYS A 1 101 ? 35.277 -6.716 -14.490 1.00 53.62 101 LYS A CA 1
ATOM 795 C C . LYS A 1 101 ? 35.918 -7.412 -13.290 1.00 53.62 101 LYS A C 1
ATOM 797 O O . LYS A 1 101 ? 37.126 -7.618 -13.294 1.00 53.62 101 LYS A O 1
ATOM 802 N N . TYR A 1 102 ? 35.117 -7.779 -12.289 1.00 52.22 102 TYR A N 1
ATOM 803 C CA . TYR A 1 102 ? 35.555 -8.481 -11.082 1.00 52.22 102 TYR A CA 1
ATOM 804 C C . TYR A 1 102 ? 35.343 -9.999 -11.130 1.00 52.22 102 TYR A C 1
ATOM 806 O O . TYR A 1 102 ? 35.421 -10.653 -10.090 1.00 52.22 102 TYR A O 1
ATOM 814 N N . LYS A 1 103 ? 35.110 -10.601 -12.308 1.00 52.12 103 LYS A N 1
ATOM 815 C CA . LYS A 1 103 ? 35.268 -12.055 -12.433 1.00 52.12 103 LYS A CA 1
ATOM 816 C C . LYS A 1 103 ? 36.749 -12.376 -12.208 1.00 52.12 103 LYS A C 1
ATOM 818 O O . LYS A 1 103 ? 37.562 -11.966 -13.038 1.00 52.12 103 LYS A O 1
ATOM 823 N N . PRO A 1 104 ? 37.125 -13.098 -11.134 1.00 51.84 104 PRO A N 1
ATOM 824 C CA . PRO A 1 104 ? 38.495 -13.551 -10.998 1.00 51.84 104 PRO A CA 1
ATOM 825 C C . PRO A 1 104 ? 38.796 -14.416 -12.219 1.00 51.84 104 PRO A C 1
ATOM 827 O O . PRO A 1 104 ? 38.076 -15.377 -12.511 1.00 51.84 104 PRO A O 1
ATOM 830 N N . SER A 1 105 ? 39.821 -14.022 -12.970 1.00 56.34 105 SER A N 1
ATOM 831 C CA . SER A 1 105 ? 40.445 -14.850 -13.992 1.00 56.34 105 SER A CA 1
ATOM 832 C C . SER A 1 105 ? 40.690 -16.219 -13.370 1.00 56.34 105 SER A C 1
ATOM 834 O O . SER A 1 105 ? 41.473 -16.329 -12.427 1.00 56.34 105 SER A O 1
ATOM 836 N N . LYS A 1 106 ? 39.944 -17.232 -13.823 1.00 53.75 106 LYS A N 1
ATOM 837 C CA . LYS A 1 106 ? 40.133 -18.607 -13.366 1.00 53.75 106 LYS A CA 1
ATOM 838 C C . LYS A 1 106 ? 41.606 -18.973 -13.583 1.00 53.75 106 LYS A C 1
ATOM 840 O O . LYS A 1 106 ? 42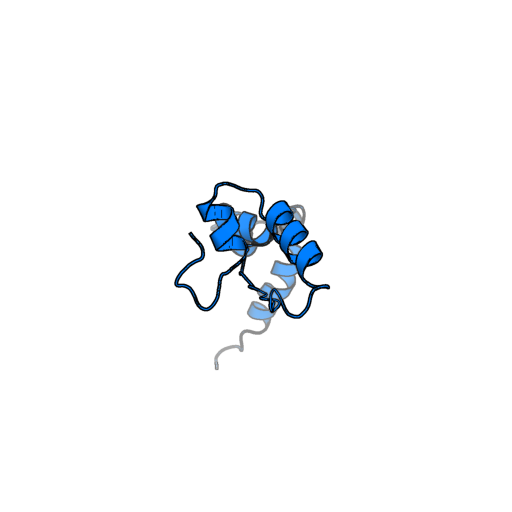.094 -18.809 -14.701 1.00 53.75 106 LYS A O 1
ATOM 845 N N . CYS A 1 107 ? 42.275 -19.400 -12.512 1.00 39.09 107 CYS A N 1
ATOM 846 C CA . CYS A 1 107 ? 43.503 -20.185 -12.601 1.00 39.09 107 CYS A CA 1
ATOM 847 C C . CYS A 1 107 ? 43.228 -21.502 -13.334 1.00 39.09 107 CYS A C 1
ATOM 849 O O . CYS A 1 107 ? 42.096 -22.026 -13.186 1.00 39.09 107 CYS A O 1
#

pLDDT: mean 81.19, std 14.82, range [39.09, 97.44]

Secondary structure (DSSP, 8-state):
--TT-S---HHHHHHHTT--HHHHHHHHHHHTTSTTT--------------HHHHHHHHH--HHHHHHHHS-TTT---HHHHTTSSS-HHHHHHHHHHHHHTS----

Organism: Amphimedon queenslandica (NCBI:txid400682)

InterPro domains:
  IPR040724 PheRS, DNA binding domain 1 [PF18552] (5-48)

Foldseek 3Di:
DPPPDPDDDLVVVCVVVVHDSVVSVVVVVVCVVVVVPDDDDDDDDDDDDQDPQRVVCVVPNALVVVLVVVFDPPPGDDLVVSVVDPSVSVVCCVVVVVVVVPPPPDD